Protein AF-A0A4U0FA89-F1 (afdb_monomer_lite)

Radius of gyration: 18.05 Å; chains: 1; bounding box: 34×37×47 Å

Sequence (136 aa):
MALWGTIVNAVAIIAGSILGRIFPSIPDRIHKTVMQGLGMAIVILGITMAIKTENFLILIISLVLGGVSGELLKVEYRLQQFGGWLEQRVGGAGKESGTRNIAEGFVTATLVYCVGAMAILGSLESGANLGGLFSF

pLDDT: mean 77.6, std 15.06, range [29.69, 96.88]

Organism: NCBI:txid2564100

Secondary structure (DSSP, 8-state):
-TTHHHHHHHHHHHHHHHHHHHSPPPPHHHHHHHHHHHHHHHHHHHHHHHHT-S-HHHHHHHHHHHHHHHHHTTHHHHHHHHHHHHHHHHSTT---TTS--HHHHHHHHIIIIISSHHHHHHHHHHHH-SS-S---

InterPro domains:
  IPR007563 Protein of unknown function DUF554 [PF04474] (5-128)
  IPR007563 Protein of unknown function DUF554 [PTHR36111] (1-127)

Structure (mmCIF, N/CA/C/O backbone):
data_AF-A0A4U0FA89-F1
#
_entry.id   AF-A0A4U0FA89-F1
#
loop_
_atom_site.group_PDB
_atom_site.id
_atom_site.type_symbol
_atom_site.label_atom_id
_atom_site.label_alt_id
_atom_site.label_comp_id
_atom_site.label_asym_id
_atom_site.label_entity_id
_atom_site.label_seq_id
_atom_site.pdbx_PDB_ins_code
_atom_site.Cartn_x
_atom_site.Cartn_y
_atom_site.Cartn_z
_atom_site.occupancy
_atom_site.B_iso_or_equiv
_atom_site.auth_seq_id
_atom_site.auth_comp_id
_atom_site.auth_asym_id
_atom_site.auth_atom_id
_atom_site.pdbx_PDB_model_num
ATOM 1 N N . MET A 1 1 ? -12.800 -17.634 -16.315 1.00 54.06 1 MET A N 1
ATOM 2 C CA . MET A 1 1 ? -13.700 -16.490 -16.041 1.00 54.06 1 MET A CA 1
ATOM 3 C C . MET A 1 1 ? -12.876 -15.382 -15.405 1.00 54.06 1 MET A C 1
ATOM 5 O O . MET A 1 1 ? -12.516 -15.509 -14.242 1.00 54.06 1 MET A O 1
ATOM 9 N N . ALA A 1 2 ? -12.534 -14.349 -16.176 1.00 56.69 2 ALA A N 1
ATOM 10 C CA . ALA A 1 2 ? -11.527 -13.342 -15.818 1.00 56.69 2 ALA A CA 1
ATOM 11 C C . ALA A 1 2 ? -11.793 -12.585 -14.500 1.00 56.69 2 ALA A C 1
ATOM 13 O O . ALA A 1 2 ? -10.860 -12.133 -13.860 1.00 56.69 2 ALA A O 1
ATOM 14 N N . LEU A 1 3 ? -13.047 -12.497 -14.044 1.00 68.75 3 LEU A N 1
ATOM 15 C CA . LEU A 1 3 ? -13.410 -11.730 -12.844 1.00 68.75 3 LEU A CA 1
ATOM 16 C C . LEU A 1 3 ? -13.416 -12.551 -11.545 1.00 68.75 3 LEU A C 1
ATOM 18 O O . LEU A 1 3 ? -13.583 -11.984 -10.468 1.00 68.75 3 LEU A O 1
ATOM 22 N N . TRP A 1 4 ? -13.245 -13.877 -11.612 1.00 73.81 4 TRP A N 1
ATOM 23 C CA . TRP A 1 4 ? -13.408 -14.735 -10.432 1.00 73.81 4 TRP A CA 1
ATOM 24 C C . TRP A 1 4 ? -12.363 -14.440 -9.349 1.00 73.81 4 TRP A C 1
ATOM 26 O O . TRP A 1 4 ? -12.714 -14.347 -8.178 1.00 73.81 4 TRP A O 1
ATOM 36 N N . GLY A 1 5 ? -11.103 -14.205 -9.733 1.00 70.50 5 GLY A N 1
ATOM 37 C CA . GLY A 1 5 ? -10.032 -13.858 -8.791 1.00 70.50 5 GLY A CA 1
ATOM 38 C C . GLY A 1 5 ? -10.287 -12.534 -8.063 1.00 70.50 5 GLY A C 1
ATOM 39 O O . GLY A 1 5 ? -10.167 -12.468 -6.841 1.00 70.50 5 GLY A O 1
ATOM 40 N N . THR A 1 6 ? -10.722 -11.498 -8.786 1.00 74.38 6 THR A N 1
ATOM 41 C CA . THR A 1 6 ? -11.062 -10.190 -8.202 1.00 74.38 6 THR A CA 1
ATOM 42 C C . THR A 1 6 ? -12.266 -10.278 -7.268 1.00 74.38 6 THR A C 1
ATOM 44 O O . THR A 1 6 ? -12.247 -9.685 -6.191 1.00 74.38 6 THR A O 1
ATOM 47 N N . ILE A 1 7 ? -13.293 -11.050 -7.643 1.00 80.50 7 ILE A N 1
ATOM 48 C CA . ILE A 1 7 ? -14.482 -11.270 -6.807 1.00 80.50 7 ILE A CA 1
ATOM 49 C C . ILE A 1 7 ? -14.103 -12.020 -5.528 1.00 80.50 7 ILE A C 1
ATOM 51 O O . ILE A 1 7 ? -14.485 -11.594 -4.441 1.00 80.50 7 ILE A O 1
ATOM 55 N N . VAL A 1 8 ? -13.317 -13.096 -5.634 1.00 82.31 8 VAL A N 1
ATOM 56 C CA . VAL A 1 8 ? -12.841 -13.856 -4.469 1.00 82.31 8 VAL A CA 1
ATOM 57 C C . VAL A 1 8 ? -12.000 -12.970 -3.549 1.00 82.31 8 VAL A C 1
ATOM 59 O O . VAL A 1 8 ? -12.208 -13.001 -2.339 1.00 82.31 8 VAL A O 1
ATOM 62 N N . ASN A 1 9 ? -11.115 -12.131 -4.099 1.00 78.56 9 ASN A N 1
ATOM 63 C CA . ASN A 1 9 ? -10.328 -11.184 -3.309 1.00 78.56 9 ASN A CA 1
ATOM 64 C C . ASN A 1 9 ? -11.223 -10.168 -2.578 1.00 78.56 9 ASN A C 1
ATOM 66 O O . ASN A 1 9 ? -11.099 -9.986 -1.370 1.00 78.56 9 ASN A O 1
ATOM 70 N N . ALA A 1 10 ? -12.187 -9.561 -3.276 1.00 81.38 10 ALA A N 1
ATOM 71 C CA . ALA A 1 10 ? -13.126 -8.621 -2.666 1.00 81.38 10 ALA A CA 1
ATOM 72 C C . ALA A 1 10 ? -13.943 -9.274 -1.537 1.00 81.38 10 ALA A C 1
ATOM 74 O O . ALA A 1 10 ? -14.066 -8.705 -0.451 1.00 81.38 10 ALA A O 1
ATOM 75 N N . VAL A 1 11 ? -14.451 -10.491 -1.757 1.00 87.56 11 VAL A N 1
ATOM 76 C CA . VAL A 1 11 ? -15.179 -11.258 -0.734 1.00 87.56 11 VAL A CA 1
ATOM 77 C C . VAL A 1 11 ? -14.273 -11.592 0.451 1.00 87.56 11 VAL A C 1
ATOM 79 O O . VAL A 1 11 ? -14.706 -11.451 1.593 1.00 87.56 11 VAL A O 1
ATOM 82 N N . ALA A 1 12 ? -13.017 -11.978 0.212 1.00 84.44 12 ALA A N 1
ATOM 83 C CA . ALA A 1 12 ? -12.052 -12.263 1.271 1.00 84.44 12 ALA A CA 1
ATOM 84 C C . ALA A 1 12 ? -11.738 -11.019 2.116 1.00 84.44 12 ALA A C 1
ATOM 86 O O . ALA A 1 12 ? -11.700 -11.116 3.342 1.00 84.44 12 ALA A O 1
ATOM 87 N N . ILE A 1 13 ? -11.584 -9.846 1.490 1.00 83.00 13 ILE A N 1
ATOM 88 C CA . ILE A 1 13 ? -11.389 -8.574 2.199 1.00 83.00 13 ILE A CA 1
ATOM 89 C C . ILE A 1 13 ? -12.616 -8.257 3.056 1.00 83.00 13 ILE A C 1
ATOM 91 O O . ILE A 1 13 ? -12.466 -7.960 4.240 1.00 83.00 13 ILE A O 1
ATOM 95 N N . ILE A 1 14 ? -13.829 -8.365 2.504 1.00 87.94 14 ILE A N 1
ATOM 96 C CA . ILE A 1 14 ? -15.074 -8.104 3.246 1.00 87.94 14 ILE A CA 1
ATOM 97 C C . ILE A 1 14 ? -15.211 -9.073 4.428 1.00 87.94 14 ILE A C 1
ATOM 99 O O . ILE A 1 14 ? -15.419 -8.638 5.561 1.00 87.94 14 ILE A O 1
ATOM 103 N N . ALA A 1 15 ? -15.047 -10.375 4.189 1.00 90.00 15 ALA A N 1
ATOM 104 C CA . ALA A 1 15 ? -15.142 -11.399 5.223 1.00 90.00 15 ALA A CA 1
ATOM 105 C C . ALA A 1 15 ? -14.075 -11.205 6.311 1.00 90.00 15 ALA A C 1
ATOM 107 O O . ALA A 1 15 ? -14.398 -11.235 7.497 1.00 90.00 15 ALA A O 1
ATOM 108 N N . GLY A 1 16 ? -12.826 -10.933 5.924 1.00 86.94 16 GLY A N 1
ATOM 109 C CA . GLY A 1 16 ? -11.729 -10.645 6.848 1.00 86.94 16 GLY A CA 1
ATOM 110 C C . GLY A 1 16 ? -11.968 -9.381 7.675 1.00 86.94 16 GLY A C 1
ATOM 111 O O . GLY A 1 16 ? -11.711 -9.380 8.876 1.00 86.94 16 GLY A O 1
ATOM 112 N N . SER A 1 17 ? -12.540 -8.336 7.071 1.00 82.44 17 SER A N 1
ATOM 113 C CA . SER A 1 17 ? -12.905 -7.091 7.765 1.00 82.44 17 SER A CA 1
ATOM 114 C C . SER A 1 17 ? -13.998 -7.325 8.812 1.00 82.44 17 SER A C 1
ATOM 116 O O . SER A 1 17 ? -13.917 -6.811 9.929 1.00 82.44 17 SER A O 1
ATOM 118 N N . ILE A 1 18 ? -15.013 -8.131 8.476 1.00 88.31 18 ILE A N 1
ATOM 119 C CA . ILE A 1 18 ? -16.100 -8.495 9.396 1.00 88.31 18 ILE A CA 1
ATOM 120 C C . ILE A 1 18 ? -15.570 -9.378 10.531 1.00 88.31 18 ILE A C 1
ATOM 122 O O . ILE A 1 18 ? -15.854 -9.110 11.697 1.00 88.31 18 ILE A O 1
ATOM 126 N N . LEU A 1 19 ? -14.766 -10.397 10.216 1.00 86.75 19 LEU A N 1
ATOM 127 C CA . LEU A 1 19 ? -14.145 -11.270 11.217 1.00 86.75 19 LEU A CA 1
ATOM 128 C C . LEU A 1 19 ? -13.196 -10.497 12.140 1.00 86.75 19 LEU A C 1
ATOM 130 O O . LEU A 1 19 ? -13.202 -10.720 13.351 1.00 86.75 19 LEU A O 1
ATOM 134 N N . GLY A 1 20 ? -12.442 -9.539 11.597 1.00 82.31 20 GLY A N 1
ATOM 135 C CA . GLY A 1 20 ? -11.554 -8.662 12.358 1.00 82.31 20 GLY A CA 1
ATOM 136 C C . GLY A 1 20 ? -12.282 -7.793 13.386 1.00 82.31 20 GLY A C 1
ATOM 137 O O . GLY A 1 20 ? -11.695 -7.453 14.408 1.00 82.31 20 GLY A O 1
ATOM 138 N N . ARG A 1 21 ? -13.571 -7.489 13.175 1.00 79.62 21 ARG A N 1
ATOM 139 C CA . ARG A 1 21 ? -14.411 -6.796 14.169 1.00 79.62 21 ARG A CA 1
ATOM 140 C C . ARG A 1 21 ? -14.786 -7.688 15.358 1.00 79.62 21 ARG A C 1
ATOM 142 O O . ARG A 1 21 ? -15.052 -7.170 16.438 1.00 79.62 21 ARG A O 1
ATOM 149 N N . ILE A 1 22 ? -14.861 -9.001 15.148 1.00 83.19 22 ILE A N 1
ATOM 150 C CA . ILE A 1 22 ? -15.272 -9.980 16.166 1.00 83.19 22 ILE A CA 1
ATOM 151 C C . ILE A 1 22 ? -14.060 -10.436 16.997 1.00 83.19 22 ILE A C 1
ATOM 153 O O . ILE A 1 22 ? -14.208 -10.800 18.162 1.00 83.19 22 ILE A O 1
ATOM 157 N N . PHE A 1 23 ? -12.858 -10.405 16.417 1.00 81.75 23 PHE A N 1
ATOM 158 C CA . PHE A 1 23 ? -11.622 -10.785 17.100 1.00 81.75 23 PHE A CA 1
ATOM 159 C C . PHE A 1 23 ? -11.114 -9.714 18.091 1.00 81.75 23 PHE A C 1
ATOM 161 O O . PHE A 1 23 ? -11.395 -8.525 17.923 1.00 81.75 23 PHE A O 1
ATOM 168 N N . PRO A 1 24 ? -10.334 -10.107 19.122 1.00 74.81 24 PRO A N 1
ATOM 169 C CA . PRO A 1 24 ? -9.701 -9.167 20.044 1.00 74.81 24 PRO A CA 1
ATOM 170 C C . PRO A 1 24 ? -8.790 -8.174 19.315 1.00 74.81 24 PRO A C 1
ATOM 172 O O . PRO A 1 24 ? -8.134 -8.521 18.332 1.00 74.81 24 PRO A O 1
ATOM 175 N N . SER A 1 25 ? -8.702 -6.948 19.840 1.00 76.50 25 SER A N 1
ATOM 176 C CA . SER A 1 25 ? -7.819 -5.915 19.289 1.00 76.50 25 SER A CA 1
ATOM 177 C C . SER A 1 25 ? -6.368 -6.401 19.237 1.00 76.50 25 SER A C 1
ATOM 179 O O . SER A 1 25 ? -5.796 -6.802 20.251 1.00 76.50 25 SER A O 1
ATOM 181 N N . ILE A 1 26 ? -5.768 -6.338 18.049 1.00 79.25 26 ILE A N 1
ATOM 182 C CA . ILE A 1 26 ? -4.366 -6.697 17.830 1.00 79.25 26 ILE A CA 1
ATOM 183 C C . ILE A 1 26 ? -3.471 -5.688 18.580 1.00 79.25 26 ILE A C 1
ATOM 185 O O . ILE A 1 26 ? -3.698 -4.482 18.464 1.00 79.25 26 ILE A O 1
ATOM 189 N N . PRO A 1 27 ? -2.441 -6.136 19.327 1.00 86.62 27 PRO A N 1
ATOM 190 C CA . PRO A 1 27 ? -1.471 -5.243 19.957 1.00 86.62 27 PRO A CA 1
ATOM 191 C C . PRO A 1 27 ? -0.811 -4.299 18.943 1.00 86.62 27 PRO A C 1
ATOM 193 O O . PRO A 1 27 ? -0.364 -4.743 17.883 1.00 86.62 27 PRO A O 1
ATOM 196 N N . ASP A 1 28 ? -0.637 -3.020 19.297 1.00 82.62 28 ASP A N 1
ATOM 197 C CA . ASP A 1 28 ? -0.090 -1.999 18.382 1.00 82.62 28 ASP A CA 1
ATOM 198 C C . ASP A 1 28 ? 1.298 -2.360 17.826 1.00 82.62 28 ASP A C 1
ATOM 200 O O . ASP A 1 28 ? 1.648 -1.976 16.711 1.00 82.62 28 ASP A O 1
ATOM 204 N N . ARG A 1 29 ? 2.094 -3.134 18.578 1.00 88.69 29 ARG A N 1
ATOM 205 C CA . ARG A 1 29 ? 3.390 -3.646 18.107 1.00 88.69 29 ARG A CA 1
ATOM 206 C C . ARG A 1 29 ? 3.233 -4.575 16.906 1.00 88.69 29 ARG A C 1
ATOM 208 O O . ARG A 1 29 ? 3.946 -4.403 15.927 1.00 88.69 29 ARG A O 1
ATOM 215 N N . ILE A 1 30 ? 2.284 -5.512 16.969 1.00 88.31 30 ILE A N 1
ATOM 216 C CA . ILE A 1 30 ? 2.021 -6.455 15.876 1.00 88.31 30 ILE A CA 1
ATOM 217 C C . ILE A 1 30 ? 1.497 -5.689 14.663 1.00 88.31 30 ILE A C 1
ATOM 219 O O . ILE A 1 30 ? 1.997 -5.896 13.563 1.00 88.31 30 ILE A O 1
ATOM 223 N N . HIS A 1 31 ? 0.571 -4.746 14.866 1.00 82.44 31 HIS A N 1
ATOM 224 C CA . HIS A 1 31 ? 0.083 -3.886 13.787 1.00 82.44 31 HIS A CA 1
ATOM 225 C C . HIS A 1 31 ? 1.233 -3.138 13.091 1.00 82.44 31 HIS A C 1
ATOM 227 O O . HIS A 1 31 ? 1.364 -3.216 11.872 1.00 82.44 31 HIS A O 1
ATOM 233 N N . LYS A 1 32 ? 2.126 -2.484 13.851 1.00 87.44 32 LYS A N 1
ATOM 234 C CA . LYS A 1 32 ? 3.296 -1.794 13.280 1.00 87.44 32 LYS A CA 1
ATOM 235 C C . LYS A 1 32 ? 4.211 -2.738 12.501 1.00 87.44 32 LYS A C 1
ATOM 237 O O . LYS A 1 32 ? 4.608 -2.395 11.392 1.00 87.44 32 LYS A O 1
ATOM 242 N N . THR A 1 33 ? 4.520 -3.916 13.044 1.00 91.50 33 THR A N 1
ATOM 243 C CA . THR A 1 33 ? 5.364 -4.907 12.359 1.00 91.50 33 THR A CA 1
ATOM 244 C C . THR A 1 33 ? 4.725 -5.393 11.058 1.00 91.50 33 THR A C 1
ATOM 246 O O . THR A 1 33 ? 5.411 -5.470 10.041 1.00 91.50 33 THR A O 1
ATOM 249 N N . VAL A 1 34 ? 3.417 -5.665 11.057 1.00 87.56 34 VAL A N 1
ATOM 250 C CA . VAL A 1 34 ? 2.679 -6.078 9.852 1.00 87.56 34 VAL A CA 1
ATOM 251 C C . VAL A 1 34 ? 2.683 -4.966 8.804 1.00 87.56 34 VAL A C 1
ATOM 253 O O . VAL A 1 34 ? 3.006 -5.227 7.648 1.00 87.56 34 VAL A O 1
ATOM 256 N N . MET A 1 35 ? 2.403 -3.722 9.202 1.00 85.94 35 MET A N 1
ATOM 257 C CA . MET A 1 35 ? 2.410 -2.571 8.294 1.00 85.94 35 MET A CA 1
ATOM 258 C C . MET A 1 35 ? 3.794 -2.323 7.678 1.00 85.94 35 MET A C 1
ATOM 260 O O . MET A 1 35 ? 3.903 -2.086 6.477 1.00 85.94 35 MET A O 1
ATOM 264 N N . GLN A 1 36 ? 4.862 -2.428 8.473 1.00 89.88 36 GLN A N 1
ATOM 265 C CA . GLN A 1 36 ? 6.238 -2.324 7.978 1.00 89.88 36 GLN A CA 1
ATOM 266 C C . GLN A 1 36 ? 6.595 -3.475 7.029 1.00 89.88 36 GLN A C 1
ATOM 268 O O . GLN A 1 36 ? 7.206 -3.241 5.986 1.00 89.88 36 GLN A O 1
ATOM 273 N N . GLY A 1 37 ? 6.188 -4.704 7.359 1.00 90.19 37 GLY A N 1
ATOM 274 C CA . GLY A 1 37 ? 6.378 -5.875 6.504 1.00 90.19 37 GLY A CA 1
ATOM 275 C C . GLY A 1 37 ? 5.672 -5.735 5.154 1.00 90.19 37 GLY A C 1
ATOM 276 O O . GLY A 1 37 ? 6.291 -5.970 4.118 1.00 90.19 37 GLY A O 1
ATOM 277 N N . LEU A 1 38 ? 4.416 -5.274 5.154 1.00 86.62 38 LEU A N 1
ATOM 278 C CA . LEU A 1 38 ? 3.657 -4.969 3.936 1.00 86.62 38 LEU A CA 1
ATOM 279 C C . LEU A 1 38 ? 4.351 -3.893 3.094 1.00 86.62 38 LEU A C 1
ATOM 281 O O . LEU A 1 38 ? 4.500 -4.070 1.888 1.00 86.62 38 LEU A O 1
ATOM 285 N N . GLY A 1 39 ? 4.829 -2.816 3.723 1.00 87.50 39 GLY A N 1
ATOM 286 C CA . GLY A 1 39 ? 5.588 -1.770 3.033 1.00 87.50 39 GLY A CA 1
ATOM 287 C C . GLY A 1 39 ? 6.846 -2.313 2.349 1.00 87.50 39 GLY A C 1
ATOM 288 O O . GLY A 1 39 ? 7.060 -2.058 1.164 1.00 87.50 39 GLY A O 1
ATOM 289 N N . MET A 1 40 ? 7.641 -3.124 3.055 1.00 91.25 40 MET A N 1
ATOM 290 C CA . MET A 1 40 ? 8.823 -3.771 2.471 1.00 91.25 40 MET A CA 1
ATOM 291 C C . MET A 1 40 ? 8.459 -4.703 1.311 1.00 91.25 40 MET A C 1
ATOM 293 O O . MET A 1 40 ? 9.114 -4.667 0.270 1.00 91.25 40 MET A O 1
ATOM 297 N N . ALA A 1 41 ? 7.398 -5.500 1.455 1.00 87.25 41 ALA A N 1
ATOM 298 C CA . ALA A 1 41 ? 6.934 -6.393 0.397 1.00 87.25 41 ALA A CA 1
ATOM 299 C C . ALA A 1 41 ? 6.519 -5.621 -0.866 1.00 87.25 41 ALA A C 1
ATOM 301 O O . ALA A 1 41 ? 6.899 -6.006 -1.971 1.00 87.25 41 ALA A O 1
ATOM 302 N N . ILE A 1 42 ? 5.801 -4.502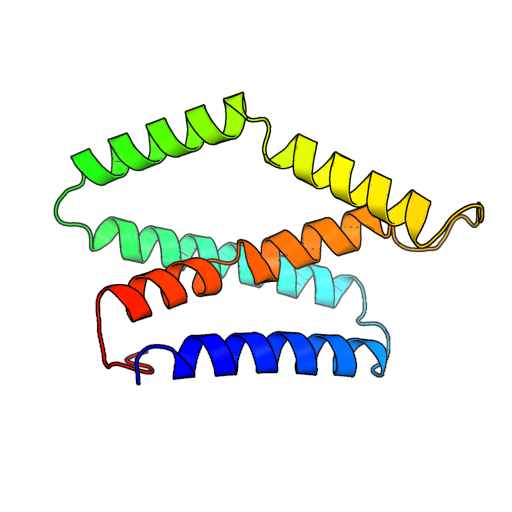 -0.713 1.00 86.19 42 ILE A N 1
ATOM 303 C CA . ILE A 1 42 ? 5.385 -3.646 -1.834 1.00 86.19 42 ILE A CA 1
ATOM 304 C C . ILE A 1 42 ? 6.601 -3.049 -2.549 1.00 86.19 42 ILE A C 1
ATOM 306 O O . ILE A 1 42 ? 6.638 -3.046 -3.779 1.00 86.19 42 ILE A O 1
ATOM 310 N N . VAL A 1 43 ? 7.615 -2.592 -1.808 1.00 89.25 43 VAL A N 1
ATOM 311 C CA . VAL A 1 43 ? 8.860 -2.074 -2.400 1.00 89.25 43 VAL A CA 1
ATOM 312 C C . VAL A 1 43 ? 9.566 -3.154 -3.225 1.00 89.25 43 VAL A C 1
ATOM 314 O O . VAL A 1 43 ? 9.916 -2.909 -4.379 1.00 89.25 43 VAL A O 1
ATOM 317 N N . ILE A 1 44 ? 9.729 -4.360 -2.673 1.00 90.31 44 ILE A N 1
ATOM 318 C CA . ILE A 1 44 ? 10.365 -5.488 -3.375 1.00 90.31 44 ILE A CA 1
ATOM 319 C C . ILE A 1 44 ? 9.587 -5.853 -4.645 1.00 90.31 44 ILE A C 1
ATOM 321 O O . ILE A 1 44 ? 10.182 -6.078 -5.703 1.00 90.31 44 ILE A O 1
ATOM 325 N N . LEU A 1 45 ? 8.257 -5.890 -4.555 1.00 85.75 45 LEU A N 1
ATOM 326 C CA . LEU A 1 45 ? 7.381 -6.197 -5.680 1.00 85.75 45 LEU A CA 1
ATOM 327 C C . LEU A 1 45 ? 7.493 -5.130 -6.778 1.00 85.75 45 LEU A C 1
ATOM 329 O O . LEU A 1 45 ? 7.692 -5.475 -7.944 1.00 85.75 45 LEU A O 1
ATOM 333 N N . GLY A 1 46 ? 7.469 -3.848 -6.408 1.00 85.06 46 GLY A N 1
ATOM 334 C CA . GLY A 1 46 ? 7.656 -2.731 -7.335 1.00 85.06 46 GLY A CA 1
ATOM 335 C C . GLY A 1 46 ? 9.011 -2.767 -8.046 1.00 85.06 46 GLY A C 1
ATOM 336 O O . GLY A 1 46 ? 9.062 -2.627 -9.267 1.00 85.06 46 GLY A O 1
ATOM 337 N N . ILE A 1 47 ? 10.101 -3.034 -7.317 1.00 89.69 47 ILE A N 1
ATOM 338 C CA . ILE A 1 47 ? 11.447 -3.173 -7.900 1.00 89.69 47 ILE A CA 1
ATOM 339 C C . ILE A 1 47 ? 11.491 -4.348 -8.881 1.00 89.69 47 ILE A C 1
ATOM 341 O O . ILE A 1 47 ? 11.989 -4.208 -9.997 1.00 89.69 47 ILE A O 1
ATOM 345 N N . THR A 1 48 ? 10.935 -5.495 -8.494 1.00 87.81 48 THR A N 1
ATOM 346 C CA . THR A 1 48 ? 10.926 -6.699 -9.335 1.00 87.81 48 THR A CA 1
ATOM 347 C C . THR A 1 48 ? 10.170 -6.459 -10.645 1.00 87.81 48 THR A C 1
ATOM 349 O O . THR A 1 48 ? 10.626 -6.878 -11.710 1.00 87.81 48 THR A O 1
ATOM 352 N N . MET A 1 49 ? 9.040 -5.751 -10.595 1.00 83.44 49 MET A N 1
ATOM 353 C CA . MET A 1 49 ? 8.269 -5.382 -11.789 1.00 83.44 49 MET A CA 1
ATOM 354 C C . MET A 1 49 ? 8.967 -4.333 -12.650 1.00 83.44 49 MET A C 1
ATOM 356 O O . MET A 1 49 ? 8.940 -4.430 -13.878 1.00 83.44 49 MET A O 1
ATOM 360 N N . ALA A 1 50 ? 9.624 -3.359 -12.020 1.00 85.62 50 ALA A N 1
ATOM 361 C CA . ALA A 1 50 ? 10.393 -2.350 -12.732 1.00 85.62 50 ALA A CA 1
ATOM 362 C C . ALA A 1 50 ? 11.556 -2.981 -13.512 1.00 85.62 50 ALA A C 1
ATOM 364 O O . ALA A 1 50 ? 11.768 -2.633 -14.670 1.00 85.62 50 ALA A O 1
ATOM 365 N N . ILE A 1 51 ? 12.258 -3.955 -12.921 1.00 86.94 51 ILE A N 1
ATOM 366 C CA . ILE A 1 51 ? 13.373 -4.661 -13.576 1.00 86.94 51 ILE A CA 1
ATOM 367 C C . ILE A 1 51 ? 12.891 -5.528 -14.749 1.00 86.94 51 ILE A C 1
ATOM 369 O O . ILE A 1 51 ? 13.592 -5.641 -15.749 1.00 86.94 51 ILE A O 1
ATOM 373 N N . LYS A 1 52 ? 11.694 -6.124 -14.663 1.00 84.94 52 LYS A N 1
ATOM 374 C CA . LYS A 1 52 ? 11.112 -6.926 -15.757 1.00 84.94 52 LYS A CA 1
ATOM 375 C C . LYS A 1 52 ? 10.633 -6.093 -16.955 1.00 84.94 52 LYS A C 1
ATOM 377 O O . LYS A 1 52 ? 10.285 -6.667 -17.981 1.00 84.94 52 LYS A O 1
ATOM 382 N N . THR A 1 53 ? 10.561 -4.768 -16.836 1.00 83.00 53 THR A N 1
ATOM 383 C CA . THR A 1 53 ? 10.038 -3.906 -17.901 1.00 83.00 53 THR A CA 1
ATOM 384 C C . THR A 1 53 ? 11.054 -3.727 -19.027 1.00 83.00 53 THR A C 1
ATOM 386 O O . THR A 1 53 ? 12.134 -3.187 -18.816 1.00 83.00 53 THR A O 1
ATOM 389 N N . GLU A 1 54 ? 10.668 -4.079 -20.254 1.00 86.31 54 GLU A N 1
ATOM 390 C CA . GLU A 1 54 ? 11.505 -3.873 -21.449 1.00 86.31 54 GLU A CA 1
ATOM 391 C C . GLU A 1 54 ? 11.568 -2.397 -21.886 1.00 86.31 54 GLU A C 1
ATOM 393 O O . GLU A 1 54 ? 12.561 -1.939 -22.444 1.00 86.31 54 GLU A O 1
ATOM 398 N N . ASN A 1 55 ? 10.520 -1.620 -21.593 1.00 88.75 55 ASN A N 1
ATOM 399 C CA . ASN A 1 55 ? 10.383 -0.222 -22.008 1.00 88.75 55 ASN A CA 1
ATOM 400 C C . ASN A 1 55 ? 10.582 0.749 -20.837 1.00 88.75 55 ASN A C 1
ATOM 402 O O . ASN A 1 55 ? 9.636 1.380 -20.356 1.00 88.75 55 ASN A O 1
ATOM 406 N N . PHE A 1 56 ? 11.827 0.898 -20.385 1.00 87.38 56 PHE A N 1
ATOM 407 C CA . PHE A 1 56 ? 12.166 1.731 -19.222 1.00 87.38 56 PHE A CA 1
ATOM 408 C C . PHE A 1 56 ? 11.746 3.207 -19.376 1.00 87.38 56 PHE A C 1
ATOM 410 O O . PHE A 1 56 ? 11.334 3.848 -18.410 1.00 87.38 56 PHE A O 1
ATOM 417 N N . LEU A 1 57 ? 11.774 3.740 -20.604 1.00 93.12 57 LEU A N 1
ATOM 418 C CA . LEU A 1 57 ? 11.362 5.119 -20.884 1.00 93.12 57 LEU A CA 1
ATOM 419 C C . LEU A 1 57 ? 9.870 5.351 -20.578 1.00 93.12 57 LEU A C 1
ATOM 421 O O . LEU A 1 57 ? 9.509 6.361 -19.977 1.00 93.12 57 LEU A O 1
ATOM 425 N N . ILE A 1 58 ? 9.011 4.393 -20.951 1.00 91.00 58 ILE A N 1
ATOM 426 C CA . ILE A 1 58 ? 7.560 4.454 -20.708 1.00 91.00 58 ILE A CA 1
ATOM 427 C C . ILE A 1 58 ? 7.274 4.384 -19.208 1.00 91.00 58 ILE A C 1
ATOM 429 O O . ILE A 1 58 ? 6.406 5.109 -18.717 1.00 91.00 58 ILE A O 1
ATOM 433 N N . LEU A 1 59 ? 8.026 3.561 -18.472 1.00 89.69 59 LEU A N 1
ATOM 434 C CA . LEU A 1 59 ? 7.931 3.477 -17.016 1.00 89.69 59 LEU A CA 1
ATOM 435 C C . LEU A 1 59 ? 8.239 4.828 -16.363 1.00 89.69 59 LEU A C 1
ATOM 437 O O . LEU A 1 59 ? 7.433 5.302 -15.563 1.00 89.69 59 LEU A O 1
ATOM 441 N N . ILE A 1 60 ? 9.354 5.472 -16.733 1.00 92.06 60 ILE A N 1
ATOM 442 C CA . ILE A 1 60 ? 9.728 6.786 -16.181 1.00 92.06 60 ILE A CA 1
ATOM 443 C C . ILE A 1 60 ? 8.641 7.818 -16.479 1.00 92.06 60 ILE A C 1
ATOM 445 O O . ILE A 1 60 ? 8.188 8.508 -15.567 1.00 92.06 60 ILE A O 1
ATOM 449 N N . ILE A 1 61 ? 8.202 7.915 -17.737 1.00 95.25 61 ILE A N 1
ATOM 450 C CA . ILE A 1 61 ? 7.181 8.889 -18.141 1.00 95.25 61 ILE A CA 1
ATOM 451 C C . ILE A 1 61 ? 5.881 8.651 -17.367 1.00 95.25 61 ILE A C 1
ATOM 453 O O . ILE A 1 61 ? 5.305 9.601 -16.840 1.00 95.25 61 ILE A O 1
ATOM 457 N N . SER A 1 62 ? 5.443 7.398 -17.235 1.00 91.50 62 SER A N 1
ATOM 458 C CA . SER A 1 62 ? 4.222 7.055 -16.497 1.00 91.50 62 SER A CA 1
ATOM 459 C C . SER A 1 62 ? 4.335 7.392 -15.011 1.00 91.50 62 SER A C 1
ATOM 461 O O . SER A 1 62 ? 3.388 7.923 -14.433 1.00 91.50 62 SER A O 1
ATOM 463 N N . LEU A 1 63 ? 5.495 7.139 -14.396 1.00 91.12 63 LEU A N 1
ATOM 464 C CA . LEU A 1 63 ? 5.744 7.457 -12.990 1.00 91.12 63 LEU A CA 1
ATOM 465 C C . LEU A 1 63 ? 5.737 8.971 -12.748 1.00 91.12 63 LEU A C 1
ATOM 467 O O . LEU A 1 63 ? 5.097 9.437 -11.808 1.00 91.12 63 LEU A O 1
ATOM 471 N N . VAL A 1 64 ? 6.406 9.742 -13.611 1.00 95.94 64 VAL A N 1
ATOM 472 C CA . VAL A 1 64 ? 6.450 11.208 -13.515 1.00 95.94 64 VAL A CA 1
ATOM 473 C C . VAL A 1 64 ? 5.062 11.801 -13.741 1.00 95.94 64 VAL A C 1
ATOM 475 O O . VAL A 1 64 ? 4.599 12.590 -12.921 1.00 95.94 64 VAL A O 1
ATOM 478 N N . LEU A 1 65 ? 4.370 11.404 -14.813 1.00 96.88 65 LEU A N 1
ATOM 479 C CA . LEU A 1 65 ? 3.032 11.915 -15.113 1.00 96.88 65 LEU A CA 1
ATOM 480 C C . LEU A 1 65 ? 2.026 11.531 -14.028 1.00 96.88 65 LEU A C 1
ATOM 482 O O . LEU A 1 65 ? 1.248 12.382 -13.602 1.00 96.88 65 LEU A O 1
ATOM 486 N N . GLY A 1 66 ? 2.056 10.284 -13.556 1.00 92.56 66 GLY A N 1
ATOM 487 C CA . GLY A 1 66 ? 1.194 9.811 -12.477 1.00 92.56 66 GLY A CA 1
ATOM 488 C C . GLY A 1 66 ? 1.460 10.537 -11.160 1.00 92.56 66 GLY A C 1
ATOM 489 O O . GLY A 1 66 ? 0.515 10.999 -10.524 1.00 92.56 66 GLY A O 1
ATOM 490 N N . GLY A 1 67 ? 2.731 10.705 -10.784 1.00 93.62 67 GLY A N 1
ATOM 491 C CA . GLY A 1 67 ? 3.135 11.406 -9.563 1.00 93.62 67 GLY A CA 1
ATOM 492 C C . GLY A 1 67 ? 2.761 12.887 -9.583 1.00 93.62 67 GLY A C 1
ATOM 493 O O . GLY A 1 67 ? 2.112 13.367 -8.658 1.00 93.62 67 GLY A O 1
ATOM 494 N N . VAL A 1 68 ? 3.082 13.597 -10.670 1.00 96.75 68 VAL A N 1
ATOM 495 C CA . VAL A 1 68 ? 2.714 15.013 -10.834 1.00 96.75 68 V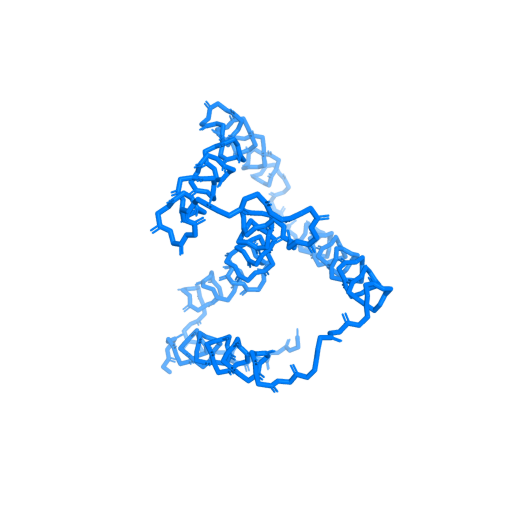AL A CA 1
ATOM 496 C C . VAL A 1 68 ? 1.197 15.177 -10.854 1.00 96.75 68 VAL A C 1
ATOM 498 O O . VAL A 1 68 ? 0.668 16.044 -10.164 1.00 96.75 68 VAL A O 1
ATOM 501 N N . SER A 1 69 ? 0.475 14.330 -11.593 1.00 96.19 69 SER A N 1
ATOM 502 C CA . SER A 1 69 ? -0.991 14.395 -11.633 1.00 96.19 69 SER A CA 1
ATOM 503 C C . SER A 1 69 ? -1.607 14.108 -10.261 1.00 96.19 69 SER A C 1
ATOM 505 O O . SER A 1 69 ? -2.526 14.810 -9.848 1.00 96.19 69 SER A O 1
ATOM 507 N N . GLY A 1 70 ? -1.090 13.119 -9.527 1.00 92.00 70 GLY A N 1
ATOM 508 C CA . GLY A 1 70 ? -1.540 12.787 -8.173 1.00 92.00 70 GLY A CA 1
ATOM 509 C C . GLY A 1 70 ? -1.307 13.920 -7.172 1.00 92.00 70 GLY A C 1
ATOM 510 O O . GLY A 1 70 ? -2.202 14.229 -6.379 1.00 92.00 70 GLY A O 1
ATOM 511 N N . GLU A 1 71 ? -0.153 14.583 -7.261 1.00 94.38 71 GLU A N 1
ATOM 512 C CA . GLU A 1 71 ? 0.198 15.730 -6.420 1.00 94.38 71 GLU A CA 1
ATOM 513 C C . GLU A 1 71 ? -0.674 16.953 -6.736 1.00 94.38 71 GLU A C 1
ATOM 515 O O . GLU A 1 71 ? -1.252 17.562 -5.836 1.00 94.38 71 GLU A O 1
ATOM 520 N N . LEU A 1 72 ? -0.867 17.272 -8.021 1.00 96.19 72 LEU A N 1
ATOM 521 C CA . LEU A 1 72 ? -1.744 18.369 -8.451 1.00 96.19 72 LEU A CA 1
ATOM 522 C C . LEU A 1 72 ? -3.197 18.150 -8.010 1.00 96.19 72 LEU A C 1
ATOM 524 O O . LEU A 1 72 ? -3.874 19.092 -7.593 1.00 96.19 72 LEU A O 1
ATOM 528 N N . LEU A 1 73 ? -3.673 16.904 -8.062 1.00 94.94 73 LEU A N 1
ATOM 529 C CA . LEU A 1 73 ? -5.000 16.520 -7.576 1.00 94.94 73 LEU A CA 1
ATOM 530 C C . LEU A 1 73 ? -5.082 16.442 -6.044 1.00 94.94 73 LEU A C 1
ATOM 532 O O . LEU A 1 73 ? -6.188 16.302 -5.508 1.00 94.94 73 LEU A O 1
ATOM 536 N N . LYS A 1 74 ? -3.941 16.535 -5.347 1.00 93.06 74 LYS A N 1
ATOM 537 C CA . LYS A 1 74 ? -3.795 16.386 -3.895 1.00 93.06 74 LYS A CA 1
ATOM 538 C C . LYS A 1 74 ? -4.527 15.148 -3.376 1.00 93.06 74 LYS A C 1
ATOM 540 O O . LYS A 1 74 ? -5.320 15.239 -2.435 1.00 93.06 74 LYS A O 1
ATOM 545 N N . VAL A 1 75 ? -4.306 13.999 -4.024 1.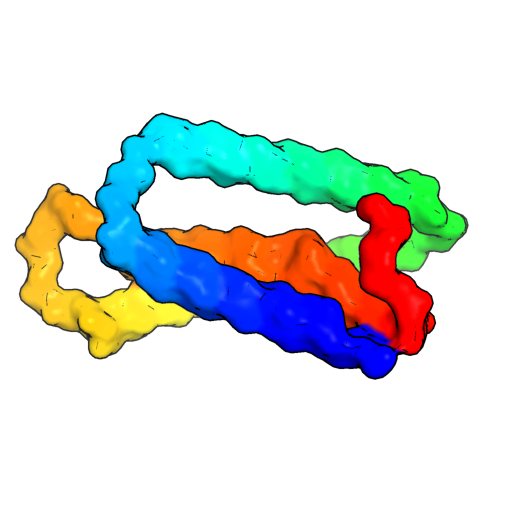00 89.12 75 VAL A N 1
ATOM 546 C CA . VAL A 1 75 ? -5.055 12.754 -3.757 1.00 89.12 75 VAL A CA 1
ATOM 547 C C . VAL A 1 75 ? -5.014 12.388 -2.273 1.00 89.12 75 VAL A C 1
ATOM 549 O O . VAL A 1 75 ? -6.057 12.105 -1.687 1.00 89.12 75 VAL A O 1
ATOM 552 N N . GLU A 1 76 ? -3.841 12.480 -1.649 1.00 84.81 76 GLU A N 1
ATOM 553 C CA . GLU A 1 76 ? -3.666 12.194 -0.225 1.00 84.81 76 GLU A CA 1
ATOM 554 C C . GLU A 1 76 ? -4.495 13.134 0.663 1.00 84.81 76 GLU A C 1
ATOM 556 O O . GLU A 1 76 ? -5.247 12.677 1.525 1.00 84.81 76 GLU A O 1
ATOM 561 N N . TYR A 1 77 ? -4.439 14.443 0.404 1.00 88.44 77 TYR A N 1
ATOM 562 C CA . TYR A 1 77 ? -5.208 15.435 1.156 1.00 88.44 77 TYR A CA 1
ATOM 563 C C . TYR A 1 77 ? -6.717 15.210 1.026 1.00 88.44 77 TYR A C 1
ATOM 565 O O . TYR A 1 77 ? -7.444 15.268 2.016 1.00 88.44 77 TYR A O 1
ATOM 573 N N . ARG A 1 78 ? -7.207 14.909 -0.183 1.00 89.12 78 ARG A N 1
ATOM 574 C CA . ARG A 1 78 ? -8.633 14.619 -0.405 1.00 89.12 78 ARG A CA 1
ATOM 575 C C . ARG A 1 78 ? -9.066 13.343 0.311 1.00 89.12 7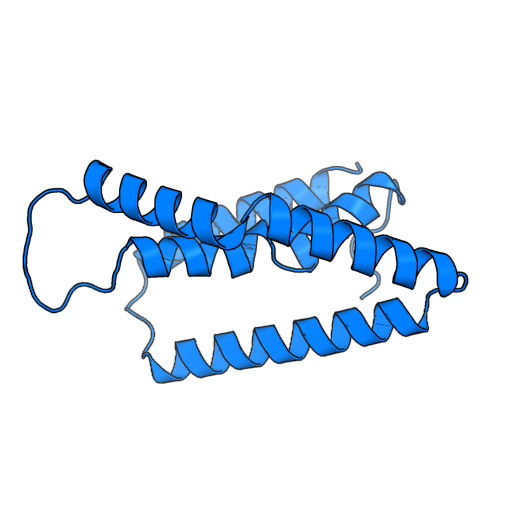8 ARG A C 1
ATOM 577 O O . ARG A 1 78 ? -10.185 13.292 0.816 1.00 89.12 78 ARG A O 1
ATOM 584 N N . LEU A 1 79 ? -8.192 12.342 0.387 1.00 86.44 79 LEU A N 1
ATOM 585 C CA . LEU A 1 79 ? -8.455 11.095 1.099 1.00 86.44 79 LEU A CA 1
ATOM 586 C C . LEU A 1 79 ? -8.511 11.319 2.620 1.00 86.44 79 LEU A C 1
ATOM 588 O O . LEU A 1 79 ? -9.425 10.818 3.273 1.00 86.44 79 LEU A O 1
ATOM 592 N N . GLN A 1 80 ? -7.622 12.155 3.167 1.00 85.12 80 GLN A N 1
ATOM 593 C CA . GLN A 1 80 ? -7.675 12.593 4.569 1.00 85.12 80 GLN A CA 1
ATOM 594 C C . GLN A 1 80 ? -8.941 13.412 4.870 1.00 85.12 80 GLN A C 1
ATOM 596 O O . GLN A 1 80 ? -9.621 13.147 5.861 1.00 85.12 80 GLN A O 1
ATOM 601 N N . GLN A 1 81 ? -9.305 14.365 4.003 1.00 87.06 81 GLN A N 1
ATOM 602 C CA . GLN A 1 81 ? -10.544 15.141 4.141 1.00 87.06 81 GLN A CA 1
ATOM 603 C C . GLN A 1 81 ? -11.786 14.249 4.104 1.00 87.06 81 GLN A C 1
ATOM 605 O O . GLN A 1 81 ? -12.710 14.448 4.890 1.00 87.06 81 GLN A O 1
ATOM 610 N N . PHE A 1 82 ? -11.809 13.260 3.210 1.00 86.38 82 PHE A N 1
ATOM 611 C CA . PHE A 1 82 ? -12.906 12.304 3.125 1.00 86.38 82 PHE A CA 1
ATOM 612 C C . PHE A 1 82 ? -12.989 11.430 4.382 1.00 86.38 82 PHE A C 1
ATOM 614 O O . PHE A 1 82 ? -14.083 11.226 4.905 1.00 86.38 82 PHE A O 1
ATOM 621 N N . GLY A 1 83 ? -11.844 10.987 4.913 1.00 84.06 83 GLY A N 1
ATOM 622 C CA . GLY A 1 83 ? -11.768 10.287 6.195 1.00 84.06 83 GLY A CA 1
ATOM 623 C C . GLY A 1 83 ? -12.327 11.124 7.349 1.00 84.06 83 GLY A C 1
ATOM 624 O O . GLY A 1 83 ? -13.185 10.644 8.086 1.00 84.06 83 GLY A O 1
ATOM 625 N N . GLY A 1 84 ? -11.920 12.393 7.458 1.00 82.81 84 GLY A N 1
ATOM 626 C CA . GLY A 1 84 ? -12.424 13.310 8.487 1.00 82.81 84 GLY A CA 1
ATOM 627 C C . GLY A 1 84 ? -13.915 13.630 8.335 1.00 82.81 84 GLY A C 1
ATOM 628 O O . GLY A 1 84 ? -14.648 13.693 9.320 1.00 82.81 84 GLY A O 1
ATOM 629 N N . TRP A 1 85 ? -14.403 13.772 7.101 1.00 84.94 85 TRP A N 1
ATOM 630 C CA . TRP A 1 85 ? -15.834 13.919 6.829 1.00 84.94 85 TRP A CA 1
ATOM 631 C C . TRP A 1 85 ? -16.628 12.673 7.244 1.00 84.94 85 TRP A C 1
ATOM 633 O O . TRP A 1 85 ? -17.712 12.788 7.821 1.00 84.94 85 TRP A O 1
ATOM 643 N N . LEU A 1 86 ? -16.090 11.478 6.985 1.00 80.94 86 LEU A N 1
ATOM 644 C CA . LEU A 1 86 ? -16.727 10.219 7.360 1.00 80.94 86 LEU A CA 1
ATOM 645 C C . LEU A 1 86 ? -16.739 10.035 8.881 1.00 80.94 86 LEU A C 1
ATOM 647 O O . LEU A 1 86 ? -17.757 9.628 9.434 1.00 80.94 86 LEU A O 1
ATOM 651 N N . GLU A 1 87 ? -15.654 10.400 9.562 1.00 75.81 87 GLU A N 1
ATOM 652 C CA . GLU A 1 87 ? -15.570 10.406 11.025 1.00 75.81 87 GLU A CA 1
ATOM 653 C C . GLU A 1 87 ? -16.636 11.318 11.648 1.00 75.81 87 GLU A C 1
ATOM 655 O O . GLU A 1 87 ? -17.370 10.885 12.536 1.00 75.81 87 GLU A O 1
ATOM 660 N N . GLN A 1 88 ? -16.822 12.532 11.120 1.00 79.38 88 GLN A N 1
ATOM 661 C CA . GLN A 1 88 ? -17.883 13.442 11.576 1.00 79.38 88 GLN A CA 1
ATOM 662 C C . GLN A 1 88 ? -19.292 12.874 11.355 1.00 79.38 88 GLN A C 1
ATOM 664 O O . GLN A 1 88 ? -20.194 13.129 12.154 1.00 79.38 88 GLN A O 1
ATOM 669 N N . ARG A 1 89 ? -19.496 12.111 10.273 1.00 78.31 89 ARG A N 1
ATOM 670 C CA . ARG A 1 89 ? -20.808 11.575 9.887 1.00 78.31 89 ARG A CA 1
ATOM 671 C C . ARG A 1 89 ? -21.163 10.262 10.589 1.00 78.31 89 ARG A C 1
ATOM 673 O O . ARG A 1 89 ? -22.343 9.998 10.799 1.00 78.31 89 ARG A O 1
ATOM 680 N N . VAL A 1 90 ? -20.166 9.448 10.934 1.00 72.75 90 VAL A N 1
ATOM 681 C CA . VAL A 1 90 ? -20.340 8.123 11.557 1.00 72.75 90 VAL A CA 1
ATOM 682 C C . VAL A 1 90 ? -20.103 8.165 13.078 1.00 72.75 90 VAL A C 1
ATOM 684 O O . VAL A 1 90 ? -20.602 7.295 13.786 1.00 72.75 90 VAL A O 1
ATOM 687 N N . GLY A 1 91 ? -19.411 9.186 13.601 1.00 56.47 91 GLY A N 1
ATOM 688 C CA . GLY A 1 91 ? -19.015 9.300 15.013 1.00 56.47 91 GLY A CA 1
ATOM 689 C C . GLY A 1 91 ? -19.084 10.721 15.584 1.00 56.47 91 GLY A C 1
ATOM 690 O O . GLY A 1 91 ? -18.178 11.151 16.295 1.00 56.47 91 GLY A O 1
ATOM 691 N N . GLY A 1 92 ? -20.145 11.473 15.284 1.00 54.28 92 GLY A N 1
ATOM 692 C CA . GLY A 1 92 ? -20.360 12.793 15.881 1.00 54.28 92 GLY A CA 1
ATOM 693 C C . GLY A 1 92 ? -20.353 12.778 17.424 1.00 54.28 92 GLY A C 1
ATOM 694 O O . GLY A 1 92 ? -21.050 11.986 18.050 1.00 54.28 92 GLY A O 1
ATOM 695 N N . ALA A 1 93 ? -19.625 13.736 18.011 1.00 43.03 93 ALA A N 1
ATOM 696 C CA . ALA A 1 93 ? -19.828 14.308 19.354 1.00 43.03 93 ALA A CA 1
ATOM 697 C C . ALA A 1 93 ? -19.249 13.625 20.620 1.00 43.03 93 ALA A C 1
ATOM 699 O O . ALA A 1 93 ? -19.661 13.983 21.722 1.00 43.03 93 ALA A O 1
ATOM 700 N N . GLY A 1 94 ? -18.239 12.755 20.530 1.00 43.00 94 GLY A N 1
ATOM 701 C CA . GLY A 1 94 ? -17.590 12.172 21.718 1.00 43.00 94 GLY A CA 1
ATOM 702 C C . GLY A 1 94 ? -16.112 12.527 21.860 1.00 43.00 94 GLY A C 1
ATOM 703 O O . GLY A 1 94 ? -15.258 11.776 21.402 1.00 43.00 94 GLY A O 1
ATOM 704 N N . LYS A 1 95 ? -15.789 13.647 22.520 1.00 44.09 95 LYS A N 1
ATOM 705 C CA . LYS A 1 95 ? -14.444 13.905 23.063 1.00 44.09 95 LYS A CA 1
ATOM 706 C C . LYS A 1 95 ? -14.144 12.876 24.162 1.00 44.09 95 LYS A C 1
ATOM 708 O O . LYS A 1 95 ? -14.311 13.180 25.336 1.00 44.09 95 LYS A O 1
ATOM 713 N N . GLU A 1 96 ? -13.670 11.690 23.805 1.00 41.53 96 GLU A N 1
ATOM 714 C CA . GLU A 1 96 ? -12.953 10.834 24.749 1.00 41.53 96 GLU A CA 1
ATOM 715 C C . GLU A 1 96 ? -11.577 10.487 24.190 1.00 41.53 96 GLU A C 1
ATOM 717 O O . GLU A 1 96 ? -11.414 9.936 23.103 1.00 41.53 96 GLU A O 1
ATOM 722 N N . SER A 1 97 ? -10.576 10.895 24.966 1.00 39.22 97 SER A N 1
ATOM 723 C CA . SER A 1 97 ? -9.151 11.005 24.658 1.00 39.22 97 SER A CA 1
ATOM 724 C C . SER A 1 97 ? -8.424 9.654 24.497 1.00 39.22 97 SER A C 1
ATOM 726 O O . SER A 1 97 ? -7.271 9.526 24.909 1.00 39.22 97 SER A O 1
ATOM 728 N N . GLY A 1 98 ? -9.076 8.640 23.920 1.00 46.25 98 GLY A N 1
ATOM 729 C CA . GLY A 1 98 ? -8.519 7.288 23.780 1.00 46.25 98 GLY A CA 1
ATOM 730 C C . GLY A 1 98 ? -9.024 6.460 22.593 1.00 46.25 98 GLY A C 1
ATOM 731 O O . GLY A 1 98 ? -8.502 5.369 22.364 1.00 46.25 98 GLY A O 1
ATOM 732 N N . THR A 1 99 ? -9.996 6.942 21.813 1.00 49.34 99 THR A N 1
ATOM 733 C CA . THR A 1 99 ? -10.500 6.210 20.640 1.00 49.34 99 THR A CA 1
ATOM 734 C C . THR A 1 99 ? -9.590 6.483 19.443 1.00 49.34 99 THR A C 1
ATOM 736 O O . THR A 1 99 ? -9.427 7.633 19.044 1.00 49.34 99 THR A O 1
ATOM 739 N N . ARG A 1 100 ? -8.963 5.433 18.886 1.00 54.59 100 ARG A N 1
ATOM 740 C CA . ARG A 1 100 ? -8.146 5.520 17.660 1.00 54.59 100 ARG A CA 1
ATOM 741 C C . ARG A 1 100 ? -8.911 6.300 16.588 1.00 54.59 100 ARG A C 1
ATOM 743 O O . ARG A 1 100 ? -10.066 5.985 16.314 1.00 54.59 100 ARG A O 1
ATOM 750 N N . ASN A 1 101 ? -8.244 7.294 16.010 1.00 66.69 101 ASN A N 1
ATOM 751 C CA . ASN A 1 101 ? -8.781 8.219 15.022 1.00 66.69 101 ASN A CA 1
ATOM 752 C C . ASN A 1 101 ? -9.429 7.432 13.863 1.00 66.69 101 ASN A C 1
ATOM 754 O O . ASN A 1 101 ? -8.745 6.691 13.148 1.00 66.69 101 ASN A O 1
ATOM 758 N N . ILE A 1 102 ? -10.757 7.522 13.713 1.00 72.88 102 ILE A N 1
ATOM 759 C CA . ILE A 1 102 ? -11.503 6.710 12.731 1.00 72.88 102 ILE A CA 1
ATOM 760 C C . ILE A 1 102 ? -11.061 7.092 11.315 1.00 72.88 102 ILE A C 1
ATOM 762 O O . ILE A 1 102 ? -10.964 6.221 10.445 1.00 72.88 102 ILE A O 1
ATOM 766 N N . ALA A 1 103 ? -10.716 8.365 11.099 1.00 73.44 103 ALA A N 1
ATOM 767 C CA . ALA A 1 103 ? -10.148 8.825 9.841 1.00 73.44 103 ALA A CA 1
ATOM 768 C C . ALA A 1 103 ? -8.797 8.153 9.545 1.00 73.44 103 ALA A C 1
ATOM 770 O O . ALA A 1 103 ? -8.570 7.722 8.417 1.00 73.44 103 ALA A O 1
ATOM 771 N N . GLU A 1 104 ? -7.926 7.993 10.546 1.00 73.81 104 GLU A N 1
ATOM 772 C CA . GLU A 1 104 ? -6.626 7.321 10.392 1.00 73.81 104 GLU A CA 1
ATOM 773 C C . GLU A 1 104 ? -6.796 5.830 10.070 1.00 73.81 104 GLU A C 1
ATOM 775 O O . GLU A 1 104 ? -6.140 5.309 9.164 1.00 73.81 104 GLU A O 1
ATOM 780 N N . GLY A 1 105 ? -7.731 5.151 10.745 1.00 77.75 105 GLY A N 1
ATOM 781 C CA . GLY A 1 105 ? -8.082 3.759 10.450 1.00 77.75 105 GLY A CA 1
ATOM 782 C C . GLY A 1 105 ? -8.657 3.581 9.041 1.00 77.75 105 GLY A C 1
ATOM 783 O O . GLY A 1 105 ? -8.270 2.655 8.329 1.00 77.75 105 GLY A O 1
ATOM 784 N N . PHE A 1 106 ? -9.524 4.497 8.604 1.00 78.62 106 PHE A N 1
ATOM 785 C CA . PHE A 1 106 ? -10.090 4.503 7.254 1.00 78.62 106 PHE A CA 1
ATOM 786 C C . PHE A 1 106 ? -9.026 4.741 6.173 1.00 78.62 106 PHE A C 1
ATOM 788 O O . PHE A 1 106 ? -8.978 4.004 5.184 1.00 78.62 106 PHE A O 1
ATOM 795 N N . VAL A 1 107 ? -8.160 5.741 6.362 1.00 78.19 107 VAL A N 1
ATOM 796 C CA . VAL A 1 107 ? -7.054 6.051 5.442 1.00 78.19 107 VAL A CA 1
ATOM 797 C C . VAL A 1 107 ? -6.118 4.848 5.345 1.00 78.19 107 VAL A C 1
ATOM 799 O O . VAL A 1 107 ? -5.837 4.380 4.244 1.00 78.19 107 VAL A O 1
ATOM 802 N N . THR A 1 108 ? -5.712 4.289 6.487 1.00 78.25 108 THR A N 1
ATOM 803 C CA . THR A 1 108 ? -4.829 3.116 6.544 1.00 78.25 108 THR A CA 1
ATOM 804 C C . THR A 1 108 ? -5.450 1.921 5.826 1.00 78.25 108 THR A C 1
ATOM 806 O O . THR A 1 108 ? -4.811 1.333 4.958 1.00 78.25 108 THR A O 1
ATOM 809 N N . ALA A 1 109 ? -6.712 1.589 6.115 1.00 79.88 109 ALA A N 1
ATOM 810 C CA . ALA A 1 109 ? -7.403 0.483 5.457 1.00 79.88 109 ALA A CA 1
ATOM 811 C C . ALA A 1 109 ? -7.540 0.709 3.942 1.00 79.88 109 ALA A C 1
ATOM 813 O O . ALA A 1 109 ? -7.289 -0.201 3.157 1.00 79.88 109 ALA A O 1
ATOM 814 N N . THR A 1 110 ? -7.874 1.926 3.512 1.00 80.44 110 THR A N 1
ATOM 815 C CA . THR A 1 110 ? -7.989 2.259 2.084 1.00 80.44 110 THR A CA 1
ATOM 816 C C . THR A 1 110 ? -6.643 2.121 1.374 1.00 80.44 110 THR A C 1
ATOM 818 O O . THR A 1 110 ? -6.573 1.537 0.292 1.00 80.44 110 THR A O 1
ATOM 821 N N . LEU A 1 111 ? -5.558 2.598 1.988 1.00 77.38 111 LEU A N 1
ATOM 822 C CA . LEU A 1 111 ? -4.215 2.485 1.423 1.00 77.38 111 LEU A CA 1
ATOM 823 C C . LEU A 1 111 ? -3.739 1.027 1.351 1.00 77.38 111 LEU A C 1
ATOM 825 O O . LEU A 1 111 ? -3.159 0.624 0.347 1.00 77.38 111 LEU A O 1
ATOM 829 N N . VAL A 1 112 ? -4.024 0.223 2.377 1.00 77.88 112 VAL A N 1
ATOM 830 C CA . VAL A 1 112 ? -3.614 -1.189 2.431 1.00 77.88 112 VAL A CA 1
ATOM 831 C C . VAL A 1 112 ? -4.425 -2.059 1.469 1.00 77.88 112 VAL A C 1
ATOM 833 O O . VAL A 1 112 ? -3.844 -2.883 0.765 1.00 77.88 112 V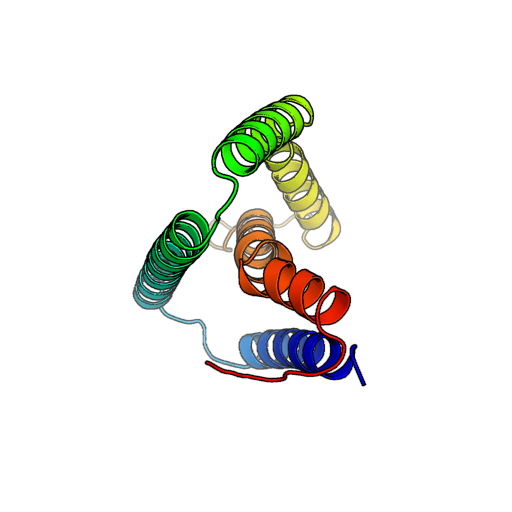AL A O 1
ATOM 836 N N . TYR A 1 113 ? -5.750 -1.892 1.422 1.00 76.31 113 TYR A N 1
ATOM 837 C CA . TYR A 1 113 ? -6.640 -2.800 0.691 1.00 76.31 113 TYR A CA 1
ATOM 838 C C . TYR A 1 113 ? -7.033 -2.303 -0.700 1.00 76.31 113 TYR A C 1
ATOM 840 O O . TYR A 1 113 ? -7.103 -3.110 -1.623 1.00 76.31 113 TYR A O 1
ATOM 848 N N . CYS A 1 114 ? -7.291 -1.004 -0.872 1.00 75.94 114 CYS A N 1
ATOM 849 C CA . CYS A 1 114 ? -7.755 -0.456 -2.153 1.00 75.94 114 CYS A CA 1
ATOM 850 C C . CYS A 1 114 ? -6.593 0.020 -3.028 1.00 75.94 114 CYS A C 1
ATOM 852 O O . CYS A 1 114 ? -6.608 -0.190 -4.237 1.00 75.94 114 CYS A O 1
ATOM 854 N N . VAL A 1 115 ? -5.588 0.657 -2.421 1.00 73.56 115 VAL A N 1
ATOM 855 C CA . VAL A 1 115 ? -4.376 1.133 -3.118 1.00 73.56 115 VAL A CA 1
ATOM 856 C C . VAL A 1 115 ? -3.252 0.090 -3.071 1.00 73.56 115 VAL A C 1
ATOM 858 O O . VAL A 1 115 ? -2.243 0.223 -3.760 1.00 73.56 115 VAL A O 1
ATOM 861 N N . GLY A 1 116 ? -3.434 -0.984 -2.297 1.00 72.62 116 GLY A N 1
ATOM 862 C CA . GLY A 1 116 ? -2.478 -2.078 -2.197 1.00 72.62 116 GLY A CA 1
ATOM 863 C C . GLY A 1 116 ? -2.105 -2.639 -3.568 1.00 72.62 116 GLY A C 1
ATOM 864 O O . GLY A 1 116 ? -2.957 -2.806 -4.444 1.00 72.62 116 GLY A O 1
ATOM 865 N N . ALA A 1 117 ? -0.821 -2.971 -3.737 1.00 68.31 117 ALA A N 1
ATOM 866 C CA . ALA A 1 117 ? -0.262 -3.406 -5.015 1.00 68.31 117 ALA A CA 1
ATOM 867 C C . ALA A 1 117 ? -1.078 -4.533 -5.670 1.00 68.31 117 ALA A C 1
ATOM 869 O O . ALA A 1 117 ? -1.298 -4.496 -6.872 1.00 68.31 117 ALA A O 1
ATOM 870 N N . MET A 1 118 ? -1.609 -5.477 -4.884 1.00 69.31 118 MET A N 1
ATOM 871 C CA . MET A 1 118 ? -2.405 -6.601 -5.393 1.00 69.31 118 MET A CA 1
ATOM 872 C C . MET A 1 118 ? -3.808 -6.226 -5.892 1.00 69.31 118 MET A C 1
ATOM 874 O O . MET A 1 118 ? -4.344 -6.928 -6.745 1.00 69.31 118 MET A O 1
ATOM 878 N N . ALA A 1 119 ? -4.417 -5.138 -5.414 1.00 70.12 119 ALA A N 1
ATOM 879 C CA . ALA A 1 119 ? -5.713 -4.686 -5.932 1.00 70.12 119 ALA A CA 1
ATOM 880 C C . ALA A 1 119 ? -5.564 -4.099 -7.347 1.00 70.12 119 ALA A C 1
ATOM 882 O O . ALA A 1 119 ? -6.337 -4.409 -8.258 1.00 70.12 119 ALA A O 1
ATOM 883 N N . ILE A 1 120 ? -4.511 -3.305 -7.548 1.00 69.69 120 ILE A N 1
ATOM 884 C CA . ILE A 1 120 ? -4.164 -2.726 -8.849 1.00 69.69 120 ILE A CA 1
ATOM 885 C C . ILE A 1 120 ? -3.639 -3.822 -9.782 1.00 69.69 120 ILE A C 1
ATOM 887 O O . ILE A 1 120 ? -4.140 -3.984 -10.891 1.00 69.69 120 ILE A O 1
ATOM 891 N N . LEU A 1 121 ? -2.687 -4.632 -9.320 1.00 70.62 121 LEU A N 1
ATOM 892 C CA . LEU A 1 121 ? -2.094 -5.693 -10.126 1.00 70.62 121 LEU A CA 1
ATOM 893 C C . LEU A 1 121 ? -3.117 -6.760 -10.512 1.00 70.62 121 LEU A C 1
ATOM 895 O O . LEU A 1 121 ? -3.176 -7.148 -11.671 1.00 70.62 121 LEU A O 1
ATOM 899 N N . GLY A 1 122 ? -3.979 -7.172 -9.581 1.00 69.88 122 GLY A N 1
ATOM 900 C CA . GLY A 1 122 ? -5.011 -8.168 -9.851 1.00 69.88 122 GLY A CA 1
ATOM 901 C C . GLY A 1 122 ? -6.027 -7.703 -10.894 1.00 69.88 122 GLY A C 1
ATOM 902 O O . GLY A 1 122 ? -6.492 -8.516 -11.690 1.00 69.88 122 GLY A O 1
ATOM 903 N N . SER A 1 123 ? -6.357 -6.407 -10.939 1.00 71.12 123 SER A N 1
ATOM 904 C CA . SER A 1 123 ? -7.242 -5.858 -11.978 1.00 71.12 123 SER A CA 1
ATOM 905 C C . SER A 1 123 ? -6.542 -5.723 -13.336 1.00 71.12 123 SER A C 1
ATOM 907 O O . SER A 1 123 ? -7.144 -6.063 -14.355 1.00 71.12 123 SER A O 1
ATOM 909 N N . LEU A 1 124 ? -5.266 -5.321 -13.357 1.00 69.50 124 LEU A N 1
ATOM 910 C CA . LEU A 1 124 ? -4.447 -5.277 -14.576 1.00 69.50 124 LEU A CA 1
ATOM 911 C C . LEU A 1 124 ? -4.222 -6.672 -15.169 1.00 69.50 124 LEU A C 1
ATOM 913 O O . LEU A 1 124 ? -4.423 -6.873 -16.365 1.00 69.50 124 LEU A O 1
ATOM 917 N N . GLU A 1 125 ? -3.859 -7.646 -14.339 1.00 69.50 125 GLU A N 1
ATOM 918 C CA . GLU A 1 125 ? -3.622 -9.025 -14.759 1.00 69.50 125 GLU A CA 1
ATOM 919 C C . GLU A 1 125 ? -4.918 -9.698 -15.222 1.00 69.50 125 GLU A C 1
ATOM 921 O O . GLU A 1 125 ? -4.918 -10.347 -16.261 1.00 69.50 125 GLU A O 1
ATOM 926 N N . SER A 1 126 ? -6.048 -9.463 -14.546 1.00 65.81 126 SER A N 1
ATOM 927 C CA . SER A 1 126 ? -7.356 -9.982 -14.987 1.00 65.81 126 SER A CA 1
ATOM 928 C C . SER A 1 126 ? -7.826 -9.375 -16.316 1.00 65.81 126 SER A C 1
ATOM 930 O O . SER A 1 126 ? -8.547 -10.030 -17.071 1.00 65.81 126 SER A O 1
ATOM 932 N N . GLY A 1 127 ? -7.449 -8.123 -16.600 1.00 63.50 127 GLY A N 1
ATOM 933 C CA . GLY A 1 127 ? -7.770 -7.442 -17.857 1.00 63.50 127 GLY A CA 1
ATOM 934 C C . GLY A 1 127 ? -6.859 -7.845 -19.020 1.00 63.50 127 GLY A C 1
ATOM 935 O O . GLY A 1 127 ? -7.335 -7.970 -20.147 1.00 63.50 127 GLY A O 1
ATOM 936 N N . ALA A 1 128 ? -5.569 -8.067 -18.754 1.00 62.22 128 ALA A N 1
ATOM 937 C CA . ALA A 1 128 ? -4.571 -8.422 -19.765 1.00 62.22 128 ALA A CA 1
ATOM 938 C C . ALA A 1 128 ? -4.475 -9.938 -20.028 1.00 62.22 128 ALA A C 1
ATOM 940 O O . ALA A 1 128 ? -4.255 -10.346 -21.167 1.00 62.22 128 ALA A O 1
ATOM 941 N N . ASN A 1 129 ? -4.679 -10.775 -19.006 1.00 60.81 129 ASN A N 1
ATOM 942 C CA . ASN A 1 129 ? -4.654 -12.234 -19.084 1.00 60.81 129 ASN A CA 1
ATOM 943 C C . ASN A 1 129 ? -6.039 -12.796 -18.742 1.00 60.81 129 ASN A C 1
ATOM 945 O O . ASN A 1 129 ? -6.419 -12.922 -17.580 1.00 60.81 129 ASN A O 1
ATOM 949 N N . LEU A 1 130 ? -6.794 -13.235 -19.753 1.00 51.06 130 LEU A N 1
ATOM 950 C CA . LEU A 1 130 ? -8.120 -13.846 -19.575 1.00 51.06 130 LEU A CA 1
ATOM 951 C C . LEU A 1 130 ? -8.099 -15.249 -18.904 1.00 51.06 130 LEU A C 1
ATOM 953 O O . LEU A 1 130 ? -9.084 -15.991 -18.979 1.00 51.06 130 LEU A O 1
ATOM 957 N N . GLY A 1 131 ? -7.011 -15.635 -18.231 1.00 46.19 131 GLY A N 1
ATOM 958 C CA . GLY A 1 131 ? -6.869 -16.905 -17.521 1.00 46.19 131 GLY A CA 1
ATOM 959 C C . GLY A 1 131 ? -5.470 -17.092 -16.936 1.00 46.19 131 GLY A C 1
ATOM 960 O O . GLY A 1 131 ? -4.513 -17.280 -17.675 1.00 46.19 131 GLY A O 1
ATOM 961 N N . GLY A 1 132 ? -5.365 -17.073 -15.609 1.00 41.34 132 GLY A N 1
ATOM 96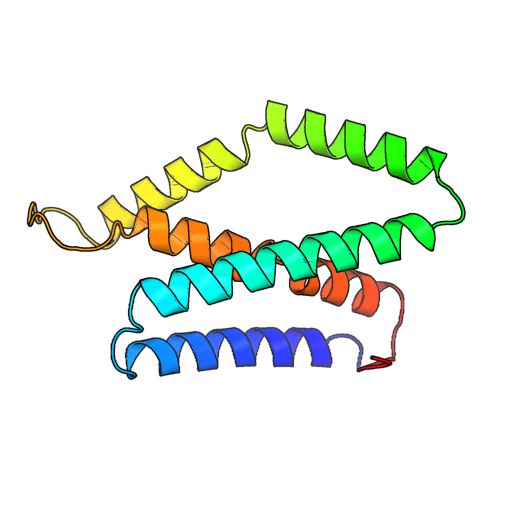2 C CA . GLY A 1 132 ? -4.111 -17.318 -14.900 1.00 41.34 132 GLY A CA 1
ATOM 963 C C . GLY A 1 132 ? -4.220 -16.952 -13.428 1.00 41.34 132 GLY A C 1
ATOM 964 O O . GLY A 1 132 ? -3.536 -16.054 -12.964 1.00 41.34 132 GLY A O 1
ATOM 965 N N . LEU A 1 133 ? -5.127 -17.608 -12.694 1.00 44.41 133 LEU A N 1
ATOM 966 C CA . LEU A 1 133 ? -5.076 -17.582 -11.232 1.00 44.41 133 LEU A CA 1
ATOM 967 C C . LEU A 1 133 ? -3.728 -18.184 -10.817 1.00 44.41 133 LEU A C 1
ATOM 969 O O . LEU A 1 133 ? -3.497 -19.353 -11.104 1.00 44.41 133 LEU A O 1
ATOM 973 N N . PHE A 1 134 ? -2.899 -17.404 -10.125 1.00 45.66 134 PHE A N 1
ATOM 974 C CA . PHE A 1 134 ? -1.685 -17.864 -9.451 1.00 45.66 134 PHE A CA 1
ATOM 975 C C . PHE A 1 134 ? -0.696 -18.623 -10.342 1.00 45.66 134 PHE A C 1
ATOM 977 O O . PHE A 1 134 ? -0.680 -19.851 -10.394 1.00 45.66 134 PHE A O 1
ATOM 984 N N . SER A 1 135 ? 0.243 -17.882 -10.921 1.00 29.69 135 SER A N 1
ATOM 985 C CA . SER A 1 135 ? 1.579 -18.421 -11.164 1.00 29.69 135 SER A CA 1
ATOM 986 C C . SER A 1 135 ? 2.586 -17.661 -10.291 1.00 29.69 135 SER A C 1
ATOM 988 O O . SER A 1 135 ? 3.473 -16.996 -10.809 1.00 29.69 135 SER A O 1
ATOM 990 N N . PHE A 1 136 ? 2.388 -17.810 -8.971 1.00 37.22 136 PHE A N 1
ATOM 991 C CA . PHE A 1 136 ? 3.170 -17.306 -7.823 1.00 37.22 136 PHE A CA 1
ATOM 992 C C . PHE A 1 136 ? 3.201 -15.792 -7.578 1.00 37.22 136 PHE A C 1
ATOM 994 O O . PHE A 1 136 ? 3.825 -15.048 -8.362 1.00 37.22 136 PHE A O 1
#

Foldseek 3Di:
DLCPVVVVLVVCLVVVVVVCVVDDDDPVVVVVVVLVVLVVVQVVVVVVVQVPDPCNVVVVVCCVVVVVVCVVVVVVVVLLVVLVVVCCVVPNDDPDPDDPRSSVVSSVSCCCRVVRPCNVVSVVCSVVPVDDDDPD